Protein AF-A0A0N5D3R9-F1 (afdb_monomer)

pLDDT: mean 76.0, std 21.05, range [36.94, 96.25]

Sequence (72 aa):
MRETQYSEAALPKHAAMRLVYNCNQSLSVRYSRRLLVYEKTRMTNDGEKAYVEKDCYRESSEKSQCDSWNVF

Radius of gyration: 14.33 Å; Cα contacts (8 Å, |Δi|>4): 70; chains: 1; bounding box: 38×29×28 Å

Solvent-accessible surface area (backbone atoms only — not comparable to full-atom values): 5014 Å² total; per-residue (Å²): 131,86,74,79,74,85,54,76,46,50,44,81,43,39,99,36,47,40,83,75,44,80,43,80,44,75,7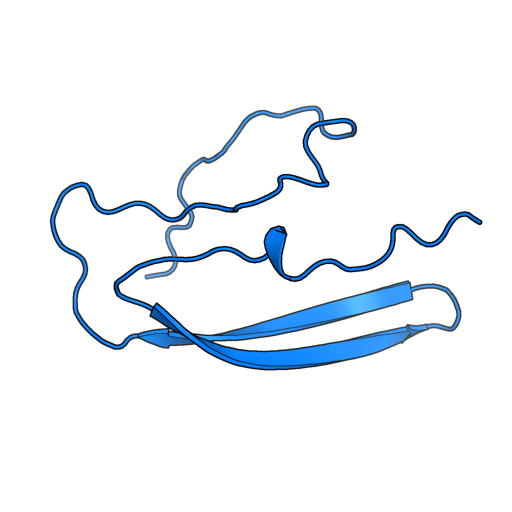8,52,98,90,43,68,48,77,51,76,40,68,44,77,78,51,80,78,60,92,86,70,69,72,47,54,82,38,76,86,55,76,89,77,54,91,75,93,65,94,70,68,90,78,79,123

Structure (mmCIF, N/CA/C/O backbone):
data_AF-A0A0N5D3R9-F1
#
_entry.id   AF-A0A0N5D3R9-F1
#
loop_
_atom_site.group_PDB
_atom_site.id
_atom_site.type_symbol
_atom_site.label_atom_id
_atom_site.label_alt_id
_atom_site.labe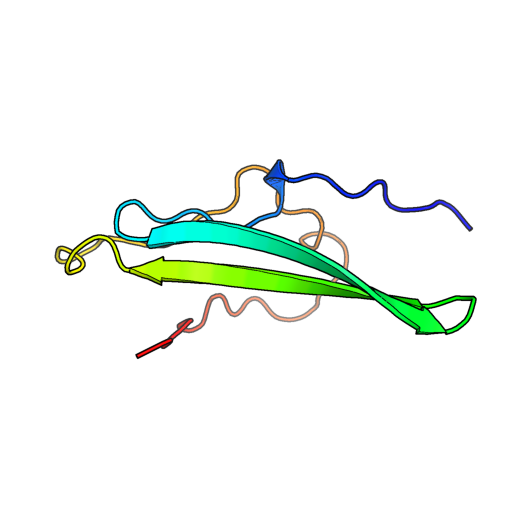l_comp_id
_atom_site.label_asym_id
_atom_site.label_entity_id
_atom_site.label_seq_id
_atom_site.pdbx_PDB_ins_code
_atom_site.Cartn_x
_atom_site.Cartn_y
_atom_site.Cartn_z
_atom_site.occupancy
_atom_site.B_iso_or_equiv
_atom_s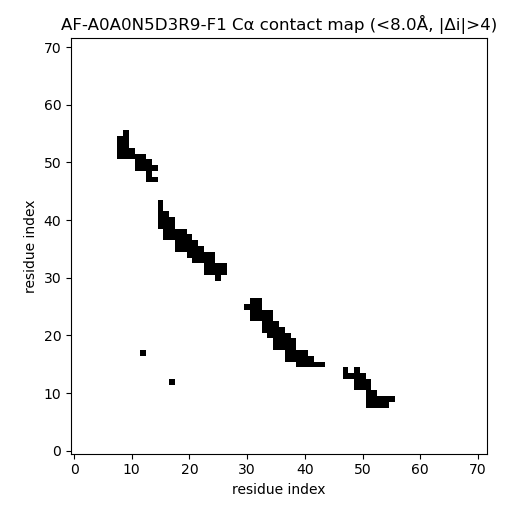ite.auth_seq_id
_atom_site.auth_comp_id
_atom_site.auth_asym_id
_atom_site.auth_atom_id
_atom_site.pdbx_PDB_model_num
ATOM 1 N N . MET A 1 1 ? 24.159 6.448 -12.297 1.00 39.56 1 MET A N 1
ATOM 2 C CA . MET A 1 1 ? 22.824 6.950 -11.903 1.00 39.56 1 MET A CA 1
ATOM 3 C C . MET A 1 1 ? 22.638 6.576 -10.450 1.00 39.56 1 MET A C 1
ATOM 5 O O . MET A 1 1 ? 22.882 5.426 -10.122 1.00 39.56 1 MET A O 1
ATOM 9 N N . ARG A 1 2 ? 22.342 7.540 -9.574 1.00 40.25 2 ARG A N 1
ATOM 10 C CA . ARG A 1 2 ? 22.071 7.250 -8.163 1.00 40.25 2 ARG A CA 1
ATOM 11 C C . ARG A 1 2 ? 20.718 6.540 -8.134 1.00 40.25 2 ARG A C 1
ATOM 13 O O . ARG A 1 2 ? 19.716 7.166 -8.457 1.00 40.25 2 ARG A O 1
ATOM 20 N N . GLU A 1 3 ? 20.707 5.240 -7.861 1.00 45.56 3 GLU A N 1
ATOM 21 C CA . GLU A 1 3 ? 19.466 4.529 -7.571 1.00 45.56 3 GLU A CA 1
ATOM 22 C C . GLU A 1 3 ? 18.867 5.200 -6.335 1.00 45.56 3 GLU A C 1
ATOM 24 O O . GLU A 1 3 ? 19.447 5.157 -5.249 1.00 45.56 3 GLU A O 1
ATOM 29 N N . THR A 1 4 ? 17.755 5.912 -6.503 1.00 58.34 4 THR A N 1
ATOM 30 C CA . THR A 1 4 ? 16.913 6.317 -5.383 1.00 58.34 4 THR A CA 1
ATOM 31 C C . THR A 1 4 ? 16.455 5.027 -4.725 1.00 58.34 4 THR A C 1
ATOM 33 O O . THR A 1 4 ? 15.574 4.332 -5.227 1.00 58.34 4 THR A O 1
ATOM 36 N N . GLN A 1 5 ? 17.157 4.648 -3.657 1.00 67.75 5 GLN A N 1
ATOM 37 C CA . GLN A 1 5 ? 16.947 3.388 -2.969 1.00 67.75 5 GLN A CA 1
ATOM 38 C C . GLN A 1 5 ? 15.482 3.311 -2.545 1.00 67.75 5 GLN A C 1
ATOM 40 O O . GLN A 1 5 ? 14.992 4.153 -1.790 1.00 67.75 5 GLN A O 1
ATOM 45 N N . TYR A 1 6 ? 14.777 2.328 -3.099 1.00 74.75 6 TYR A N 1
ATOM 46 C CA . TYR A 1 6 ? 13.379 2.087 -2.792 1.00 74.75 6 TYR A CA 1
ATOM 47 C C . TYR A 1 6 ? 13.198 1.960 -1.274 1.00 74.75 6 TYR A C 1
ATOM 49 O O . TYR A 1 6 ? 13.930 1.223 -0.613 1.00 74.75 6 TYR A O 1
ATOM 57 N N . SER A 1 7 ? 12.214 2.675 -0.731 1.00 81.81 7 SER A N 1
ATOM 58 C CA . SER A 1 7 ? 11.879 2.637 0.688 1.00 81.81 7 SER A CA 1
ATOM 59 C C . SER A 1 7 ? 10.391 2.390 0.849 1.00 81.81 7 SER A C 1
ATOM 61 O O . SER A 1 7 ? 9.573 3.122 0.294 1.00 81.81 7 SER A O 1
ATOM 63 N N . GLU A 1 8 ? 10.036 1.389 1.653 1.00 84.88 8 GLU A N 1
ATOM 64 C CA . GLU A 1 8 ? 8.633 1.100 1.963 1.00 84.88 8 GLU A CA 1
ATOM 65 C C . GLU A 1 8 ? 7.954 2.222 2.757 1.00 84.88 8 GLU A C 1
ATOM 67 O O . GLU A 1 8 ? 6.731 2.321 2.763 1.00 84.88 8 GLU A O 1
ATOM 72 N N . ALA A 1 9 ? 8.736 3.118 3.365 1.00 85.69 9 ALA A N 1
ATOM 73 C CA . ALA A 1 9 ? 8.223 4.317 4.021 1.00 85.69 9 ALA A CA 1
ATOM 74 C C . ALA A 1 9 ? 7.499 5.266 3.042 1.00 85.69 9 ALA A C 1
ATOM 76 O O . ALA A 1 9 ? 6.681 6.079 3.470 1.00 85.69 9 ALA A O 1
ATOM 77 N N . ALA A 1 10 ? 7.771 5.153 1.737 1.00 84.44 10 ALA A N 1
ATOM 78 C CA . ALA A 1 10 ? 7.079 5.906 0.692 1.00 84.44 10 ALA A CA 1
ATOM 79 C C . ALA A 1 10 ? 5.768 5.249 0.228 1.00 84.44 10 ALA A C 1
ATOM 81 O O . ALA A 1 10 ? 5.069 5.813 -0.612 1.00 84.44 10 ALA A O 1
ATOM 82 N N . LEU A 1 11 ? 5.428 4.062 0.742 1.00 89.06 11 LEU A N 1
ATOM 83 C CA . LEU A 1 11 ? 4.168 3.412 0.405 1.00 89.06 11 LEU A CA 1
ATOM 84 C C . LEU A 1 11 ? 3.001 4.069 1.151 1.00 89.06 11 LEU A C 1
ATOM 86 O O . LEU A 1 11 ? 3.124 4.362 2.344 1.00 89.06 11 LEU A O 1
ATOM 90 N N . PRO A 1 12 ? 1.848 4.250 0.488 1.00 90.56 12 PRO A N 1
ATOM 91 C CA . PRO A 1 12 ? 0.653 4.751 1.143 1.00 90.56 12 PRO A CA 1
ATOM 92 C C . PRO A 1 12 ? 0.147 3.746 2.182 1.00 90.56 12 PRO A C 1
ATOM 94 O O . PRO A 1 12 ? 0.053 2.539 1.936 1.00 90.56 12 PRO A O 1
ATOM 97 N N . LYS A 1 13 ? -0.197 4.264 3.357 1.00 91.06 13 LYS A N 1
ATOM 98 C CA . LYS A 1 13 ? -0.764 3.533 4.488 1.00 91.06 13 LYS A CA 1
ATOM 99 C C . LYS A 1 13 ? -2.155 4.074 4.794 1.00 91.06 13 LYS A C 1
ATOM 101 O O . LYS A 1 13 ? -2.399 5.277 4.711 1.00 91.06 13 LYS A O 1
ATOM 106 N N . HIS A 1 14 ? -3.071 3.177 5.144 1.00 93.75 14 HIS A N 1
ATOM 107 C CA . HIS A 1 14 ? -4.432 3.517 5.545 1.00 93.75 14 HIS A CA 1
ATOM 108 C C . HIS A 1 14 ? -4.964 2.458 6.514 1.00 93.75 14 HIS A C 1
ATOM 110 O O . HIS A 1 14 ? -4.786 1.270 6.272 1.00 93.75 14 HIS A O 1
ATOM 116 N N . ALA A 1 15 ? -5.657 2.853 7.583 1.00 92.25 15 ALA A N 1
ATOM 117 C CA . ALA A 1 15 ? -6.111 1.918 8.620 1.00 92.25 15 ALA A CA 1
ATOM 118 C C . ALA A 1 15 ? -7.153 0.884 8.132 1.00 92.25 15 ALA A C 1
ATOM 120 O O . ALA A 1 15 ? -7.273 -0.197 8.702 1.00 92.25 15 ALA A O 1
ATOM 121 N N . ALA A 1 16 ? -7.910 1.215 7.084 1.00 94.75 16 ALA A N 1
ATOM 122 C CA . ALA A 1 16 ? -8.897 0.332 6.446 1.00 94.75 16 ALA A CA 1
ATOM 123 C C . ALA A 1 16 ? -8.346 -0.528 5.287 1.00 94.75 16 ALA A C 1
ATOM 125 O O . ALA A 1 16 ? -9.111 -1.237 4.632 1.00 94.75 16 ALA A O 1
ATOM 126 N N . MET A 1 17 ? -7.044 -0.441 4.991 1.00 94.69 17 MET A N 1
ATOM 127 C CA . MET A 1 17 ? -6.416 -1.191 3.903 1.00 94.69 17 MET A CA 1
ATOM 128 C C . MET A 1 17 ? -5.150 -1.890 4.378 1.00 94.69 17 MET A C 1
ATOM 130 O O . MET A 1 17 ? -4.371 -1.353 5.160 1.00 94.69 17 MET A O 1
ATOM 134 N N . ARG A 1 18 ? -4.911 -3.087 3.855 1.00 94.94 18 ARG A N 1
ATOM 135 C CA . ARG A 1 18 ? -3.721 -3.880 4.151 1.00 94.94 18 ARG A CA 1
ATOM 136 C C . ARG A 1 18 ? -3.002 -4.213 2.858 1.00 94.94 18 ARG A C 1
ATOM 138 O O . ARG A 1 18 ? -3.606 -4.774 1.952 1.00 94.94 18 ARG A O 1
ATOM 145 N N . LEU A 1 19 ? -1.718 -3.880 2.766 1.00 94.81 19 LEU A N 1
ATOM 146 C CA . LEU A 1 19 ? -0.893 -4.284 1.630 1.00 94.81 19 LEU A CA 1
ATOM 147 C C . LEU A 1 19 ? -0.721 -5.808 1.663 1.00 94.81 19 LEU A C 1
ATOM 149 O O . LEU A 1 19 ? -0.218 -6.350 2.646 1.00 94.81 19 LEU A O 1
ATOM 153 N N . VAL A 1 20 ? -1.150 -6.488 0.603 1.00 96.25 20 VAL A N 1
ATOM 154 C CA . VAL A 1 20 ? -1.060 -7.951 0.472 1.00 96.25 20 VAL A CA 1
ATOM 155 C C . VAL A 1 20 ? 0.005 -8.377 -0.532 1.00 96.25 20 VAL A C 1
ATOM 157 O O . VAL A 1 20 ? 0.645 -9.405 -0.327 1.00 96.25 20 VAL A O 1
ATOM 160 N N . TYR A 1 21 ? 0.266 -7.568 -1.565 1.00 95.69 21 TYR A N 1
ATOM 161 C CA . TYR A 1 21 ? 1.362 -7.809 -2.505 1.00 95.69 21 TYR A CA 1
ATOM 162 C C . TYR A 1 21 ? 2.105 -6.524 -2.858 1.00 95.69 21 TYR A C 1
ATOM 164 O O . TYR A 1 21 ? 1.497 -5.482 -3.092 1.00 95.69 21 TYR A O 1
ATOM 172 N N . ASN A 1 22 ? 3.431 -6.630 -2.943 1.00 93.75 22 ASN A N 1
ATOM 173 C CA . ASN A 1 22 ? 4.337 -5.568 -3.364 1.00 93.75 22 ASN A CA 1
ATOM 174 C C . ASN A 1 22 ? 5.297 -6.113 -4.429 1.00 93.75 22 ASN A C 1
ATOM 176 O O . ASN A 1 22 ? 6.418 -6.535 -4.136 1.00 93.75 22 ASN A O 1
ATOM 180 N N . CYS A 1 23 ? 4.851 -6.134 -5.678 1.00 91.88 23 CYS A N 1
A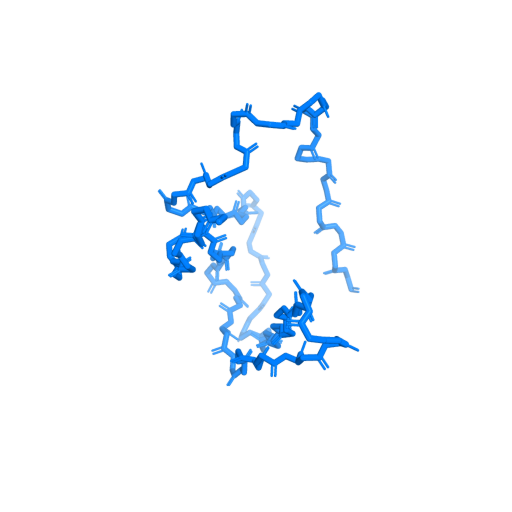TOM 181 C CA . CYS A 1 23 ? 5.591 -6.765 -6.762 1.00 91.88 23 CYS A CA 1
ATOM 182 C C . CYS A 1 23 ? 6.469 -5.751 -7.495 1.00 91.88 23 CYS A C 1
ATOM 184 O O . CYS A 1 23 ? 6.022 -4.653 -7.822 1.00 91.88 23 CYS A O 1
ATOM 186 N N . ASN A 1 24 ? 7.712 -6.128 -7.798 1.00 90.00 24 ASN A N 1
ATOM 187 C CA . ASN A 1 24 ? 8.554 -5.377 -8.724 1.00 90.00 24 ASN A CA 1
ATOM 188 C C . ASN A 1 24 ? 8.368 -5.921 -10.138 1.00 90.00 24 ASN A C 1
ATOM 190 O O . ASN A 1 24 ? 8.632 -7.094 -10.386 1.00 90.00 24 ASN A O 1
ATOM 194 N N . GLN A 1 25 ? 7.939 -5.069 -11.060 1.00 88.56 25 GLN A N 1
ATOM 195 C CA . GLN A 1 25 ? 7.829 -5.403 -12.468 1.00 88.56 25 GLN A CA 1
ATOM 196 C C . GLN A 1 25 ? 8.896 -4.637 -13.248 1.00 88.56 25 GLN A C 1
ATOM 198 O O . GLN A 1 25 ? 8.768 -3.434 -13.491 1.00 88.56 25 GLN A O 1
ATOM 203 N N . SER A 1 26 ? 9.935 -5.347 -13.680 1.00 90.75 26 SER A N 1
ATOM 204 C CA . SER A 1 26 ? 10.891 -4.823 -14.655 1.00 90.75 26 SER A CA 1
ATOM 205 C C . SER A 1 26 ? 10.180 -4.589 -15.989 1.00 90.75 26 SER A C 1
ATOM 207 O O . SER A 1 26 ? 9.567 -5.503 -16.536 1.00 90.75 26 SER A O 1
ATOM 209 N N . LEU A 1 27 ? 10.238 -3.358 -16.499 1.00 87.88 27 LEU A N 1
ATOM 210 C CA . LEU A 1 27 ? 9.669 -2.990 -17.801 1.00 87.88 27 LEU A CA 1
ATOM 211 C C . LEU A 1 27 ? 10.739 -3.017 -18.894 1.00 87.88 27 LEU A C 1
ATOM 213 O O . LEU A 1 27 ? 10.469 -3.379 -20.032 1.00 87.88 27 LEU A O 1
ATOM 217 N N . SER A 1 28 ? 11.962 -2.623 -18.542 1.00 88.44 28 SER A N 1
ATOM 218 C CA . SER A 1 28 ? 13.139 -2.664 -19.408 1.00 88.44 28 SER A CA 1
ATOM 219 C C . SER A 1 28 ? 14.404 -2.759 -18.553 1.00 88.44 28 SER A C 1
ATOM 221 O O . SER A 1 28 ? 14.332 -2.787 -17.326 1.00 88.44 28 SER A O 1
ATOM 223 N N . VAL A 1 29 ? 15.576 -2.720 -19.189 1.00 82.19 29 VAL A N 1
ATOM 224 C CA . VAL A 1 29 ? 16.877 -2.693 -18.498 1.00 82.19 29 VAL A CA 1
ATOM 225 C C . VAL A 1 29 ? 17.033 -1.474 -17.576 1.00 82.19 29 VAL A C 1
ATOM 227 O O . VAL A 1 29 ? 17.747 -1.547 -16.583 1.00 82.19 29 VAL A O 1
ATOM 230 N N . ARG A 1 30 ? 16.377 -0.346 -17.886 1.00 82.69 30 ARG A N 1
ATOM 231 C CA . ARG A 1 30 ? 16.531 0.921 -17.141 1.00 82.69 30 ARG A CA 1
ATOM 232 C C . ARG A 1 30 ? 15.336 1.291 -16.272 1.00 82.69 30 ARG A C 1
ATOM 234 O O . ARG A 1 30 ? 15.452 2.187 -15.443 1.00 82.69 30 ARG A O 1
ATOM 2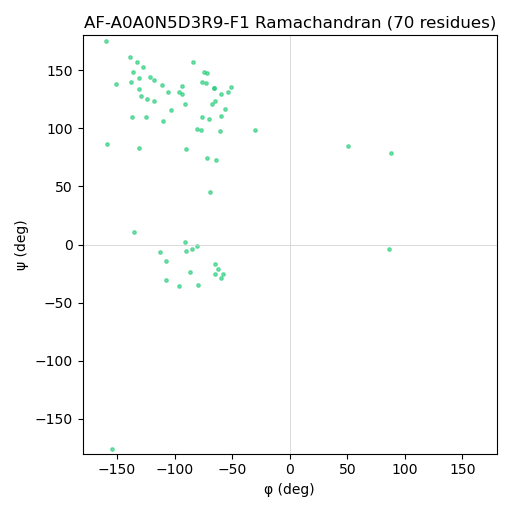41 N N . TYR A 1 31 ? 14.196 0.640 -16.481 1.00 79.94 31 TYR A N 1
ATOM 242 C CA . TYR A 1 31 ? 12.940 1.031 -15.854 1.00 79.94 31 TYR A CA 1
ATOM 243 C C . TYR A 1 31 ? 12.264 -0.172 -15.217 1.00 79.94 31 TYR A C 1
ATOM 245 O O . TYR A 1 31 ? 12.095 -1.223 -15.838 1.00 79.94 31 TYR A O 1
ATOM 253 N N . SER A 1 32 ? 11.811 0.025 -13.989 1.00 87.06 32 SER A N 1
ATOM 254 C CA . SER A 1 32 ? 10.931 -0.891 -13.281 1.00 87.06 32 SER A CA 1
ATOM 255 C C . SER A 1 32 ? 9.793 -0.099 -12.650 1.00 87.06 32 SER A C 1
ATOM 257 O O . SER A 1 32 ? 9.904 1.111 -12.444 1.00 87.06 32 SER A O 1
ATOM 259 N N . ARG A 1 33 ? 8.678 -0.774 -12.386 1.00 87.12 33 ARG A N 1
ATOM 260 C CA . ARG A 1 3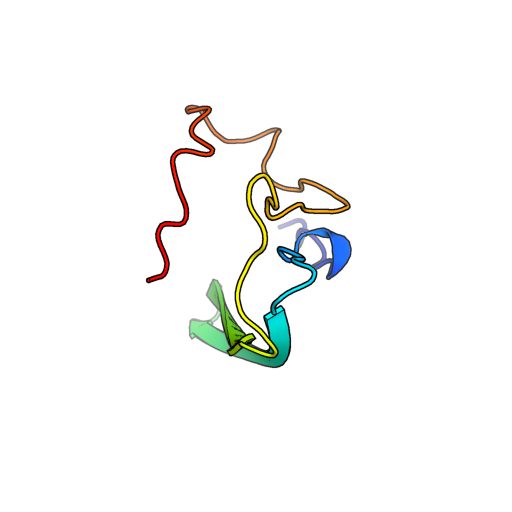3 ? 7.547 -0.224 -11.637 1.00 87.12 33 ARG A CA 1
ATOM 261 C C . ARG A 1 33 ? 7.183 -1.152 -10.491 1.00 87.12 33 ARG A C 1
ATOM 263 O O . ARG A 1 33 ? 7.361 -2.365 -10.594 1.00 87.12 33 ARG A O 1
ATOM 270 N N . ARG A 1 34 ? 6.606 -0.594 -9.431 1.00 87.88 34 ARG A N 1
ATOM 271 C CA . ARG A 1 34 ? 6.009 -1.374 -8.346 1.00 87.88 34 ARG A CA 1
ATOM 272 C C . ARG A 1 34 ? 4.509 -1.524 -8.568 1.00 87.88 34 ARG A C 1
ATOM 274 O O . ARG A 1 34 ? 3.824 -0.544 -8.838 1.00 87.88 34 ARG A O 1
ATOM 281 N N . LEU A 1 35 ? 4.020 -2.754 -8.462 1.00 91.94 35 LEU A N 1
ATOM 282 C CA . LEU A 1 35 ? 2.599 -3.074 -8.413 1.00 91.94 35 LEU A CA 1
ATOM 283 C C . LEU A 1 35 ? 2.238 -3.383 -6.964 1.00 91.94 35 LEU A C 1
ATOM 285 O O . LEU A 1 35 ? 2.747 -4.344 -6.385 1.00 91.94 35 LEU A O 1
ATOM 289 N N . LEU A 1 36 ? 1.380 -2.548 -6.389 1.00 93.12 36 LEU A N 1
ATOM 290 C CA . LEU A 1 36 ? 0.912 -2.685 -5.018 1.00 93.12 36 LEU A CA 1
ATOM 291 C C . LEU A 1 36 ? -0.522 -3.193 -5.042 1.00 93.12 36 LEU A C 1
ATOM 293 O O . LEU A 1 36 ? -1.360 -2.647 -5.758 1.00 93.12 36 LEU A O 1
ATOM 297 N N . VAL A 1 37 ? -0.802 -4.220 -4.252 1.00 94.69 37 VAL A N 1
ATOM 298 C CA . VAL A 1 37 ? -2.150 -4.761 -4.090 1.00 94.69 37 VAL A CA 1
ATOM 299 C C . VAL A 1 37 ? -2.549 -4.588 -2.642 1.00 94.69 37 VAL A C 1
ATOM 301 O O . VAL A 1 37 ? -1.863 -5.083 -1.746 1.00 94.69 37 VAL A O 1
ATOM 304 N N . TYR A 1 38 ? -3.664 -3.901 -2.428 1.00 96.00 38 TYR A N 1
ATOM 305 C CA . TYR A 1 38 ? -4.245 -3.700 -1.112 1.00 96.00 38 TYR A CA 1
ATOM 306 C C . TYR A 1 38 ? -5.546 -4.481 -0.994 1.00 96.00 38 TYR A C 1
ATOM 308 O O . TYR A 1 38 ? -6.376 -4.485 -1.900 1.00 96.00 38 TYR A O 1
ATOM 316 N N . GLU A 1 39 ? -5.724 -5.121 0.150 1.00 95.75 39 GLU A N 1
ATOM 317 C CA . GLU A 1 39 ? -6.987 -5.687 0.582 1.00 95.75 39 GLU A CA 1
ATOM 318 C C . GLU A 1 39 ? -7.712 -4.658 1.449 1.00 95.75 39 GLU A C 1
ATOM 320 O O . GLU A 1 39 ? -7.146 -4.113 2.403 1.00 95.75 39 GLU A O 1
ATOM 325 N N . LYS A 1 40 ? -8.981 -4.403 1.132 1.00 95.56 40 LYS A N 1
ATOM 326 C CA . LYS A 1 40 ? -9.861 -3.600 1.976 1.00 95.56 40 LYS A CA 1
ATOM 327 C C . LYS A 1 40 ? -10.302 -4.448 3.167 1.00 95.56 40 LYS A C 1
ATOM 329 O O . LYS A 1 40 ? -11.077 -5.383 3.005 1.00 95.56 40 LYS A O 1
ATOM 334 N N . THR A 1 41 ? -9.806 -4.125 4.359 1.00 94.88 41 THR A N 1
ATOM 335 C CA . THR A 1 41 ? -10.072 -4.907 5.579 1.00 94.88 41 THR A CA 1
ATOM 336 C C . THR A 1 41 ? -11.359 -4.486 6.281 1.00 94.88 41 THR A C 1
ATOM 338 O O . THR A 1 41 ? -11.941 -5.270 7.026 1.00 94.88 41 THR A O 1
ATOM 341 N N . ARG A 1 42 ? -11.810 -3.247 6.055 1.00 94.44 42 ARG A N 1
ATOM 342 C CA . ARG A 1 42 ? -13.060 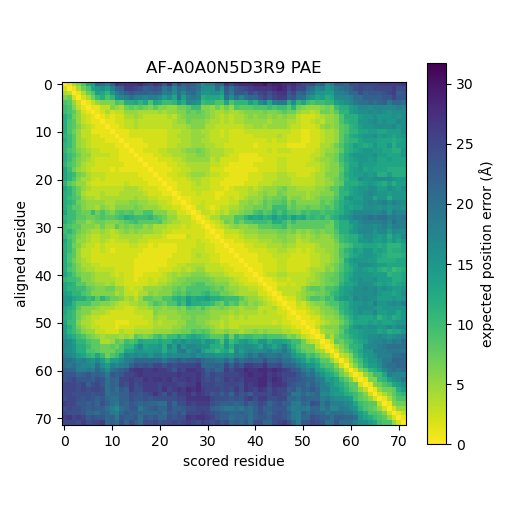-2.699 6.595 1.00 94.44 42 ARG A CA 1
ATOM 343 C C . ARG A 1 42 ? -13.533 -1.490 5.792 1.00 94.44 42 ARG A C 1
ATOM 345 O O . ARG A 1 42 ? -12.842 -1.003 4.898 1.00 94.44 42 ARG A O 1
ATOM 352 N N . MET A 1 43 ? -14.708 -0.977 6.140 1.00 93.12 43 MET A N 1
ATOM 353 C CA . MET A 1 43 ? -15.153 0.334 5.673 1.00 93.12 43 MET A CA 1
ATOM 354 C C . MET A 1 43 ? -14.362 1.453 6.359 1.00 93.12 43 MET A C 1
ATOM 356 O O . MET A 1 43 ? -13.906 1.312 7.499 1.00 93.12 43 MET A O 1
ATOM 360 N N . THR A 1 44 ? -14.163 2.544 5.627 1.00 89.38 44 THR A N 1
ATOM 361 C CA . THR A 1 44 ? -13.516 3.760 6.122 1.00 89.38 44 THR A CA 1
ATOM 362 C C . THR A 1 44 ? -14.456 4.492 7.067 1.00 89.38 44 THR A C 1
ATOM 364 O O . THR A 1 44 ? -15.649 4.591 6.781 1.00 89.38 44 THR A O 1
ATOM 367 N N . ASN A 1 45 ? -13.920 5.021 8.163 1.00 90.94 45 ASN A N 1
ATOM 368 C CA . ASN A 1 45 ? -14.663 5.963 8.997 1.00 90.94 45 ASN A CA 1
ATOM 369 C C . ASN A 1 45 ? -14.529 7.379 8.426 1.00 90.94 45 ASN A C 1
ATOM 371 O O . ASN A 1 45 ? -13.555 7.688 7.733 1.00 90.94 45 ASN A O 1
ATOM 375 N N . ASP A 1 46 ? -15.482 8.247 8.750 1.00 88.19 46 ASP A N 1
ATOM 376 C CA . ASP A 1 46 ? -15.445 9.638 8.309 1.00 88.19 46 ASP A CA 1
ATOM 377 C C . ASP A 1 46 ? -14.180 10.343 8.815 1.00 88.19 46 ASP A C 1
ATOM 379 O O . ASP A 1 46 ? -13.828 10.287 9.994 1.00 88.19 46 ASP A O 1
ATOM 383 N N . GLY A 1 47 ? -13.475 11.003 7.895 1.00 86.81 47 GLY A N 1
ATOM 384 C CA . GLY A 1 47 ? -12.239 11.729 8.189 1.00 86.81 47 GLY A CA 1
ATOM 385 C C . GLY A 1 47 ? -10.959 10.888 8.157 1.00 86.81 47 GLY A C 1
ATOM 386 O O . GLY A 1 47 ? -9.876 11.465 8.269 1.00 86.81 47 GLY A O 1
ATOM 387 N N . GLU A 1 48 ? -11.039 9.567 7.952 1.00 89.12 48 GLU A N 1
ATOM 388 C CA . GLU A 1 48 ? -9.848 8.748 7.704 1.00 89.12 48 GLU A CA 1
ATOM 389 C C . GLU A 1 48 ? -9.189 9.137 6.371 1.00 89.12 48 GLU A C 1
ATOM 391 O O . GLU A 1 48 ? -9.855 9.340 5.355 1.00 89.12 48 GLU A O 1
ATOM 396 N N . LYS A 1 49 ? -7.858 9.275 6.381 1.00 88.25 49 LYS A N 1
ATOM 397 C CA . LYS A 1 49 ? -7.059 9.649 5.208 1.00 88.25 49 LYS A CA 1
ATOM 398 C C . LYS A 1 49 ? -5.817 8.781 5.107 1.00 88.25 49 LYS A C 1
ATOM 400 O O . LYS A 1 49 ? -5.254 8.352 6.115 1.00 88.25 49 LYS A O 1
ATOM 405 N N . ALA A 1 50 ? -5.383 8.538 3.874 1.00 89.19 50 ALA A N 1
ATOM 406 C CA . ALA A 1 50 ? -4.136 7.835 3.621 1.00 89.19 50 ALA A CA 1
ATOM 407 C C . ALA A 1 50 ? -2.943 8.751 3.919 1.00 89.19 50 ALA A C 1
ATOM 409 O O . ALA A 1 50 ? -3.022 9.967 3.736 1.00 89.19 50 ALA A O 1
ATOM 410 N N . TYR A 1 51 ? -1.836 8.161 4.359 1.00 88.88 51 TYR A N 1
ATOM 411 C CA . TYR A 1 51 ? -0.593 8.876 4.637 1.00 88.88 51 TYR A CA 1
ATOM 412 C C . TYR A 1 51 ? 0.620 8.084 4.144 1.00 88.88 51 TYR A C 1
ATOM 414 O O . TYR A 1 51 ? 0.539 6.879 3.920 1.00 88.88 51 TYR A O 1
ATOM 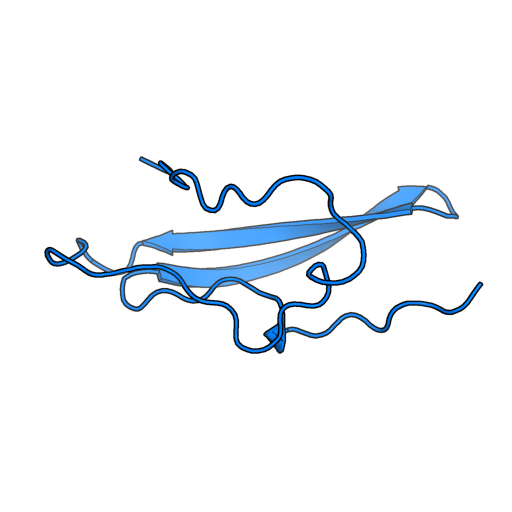422 N N . VAL A 1 52 ? 1.750 8.765 3.983 1.00 89.12 52 VAL A N 1
ATOM 423 C CA . VAL A 1 52 ? 3.064 8.166 3.703 1.00 89.12 52 VAL A CA 1
ATOM 424 C C . VAL A 1 52 ? 4.023 8.578 4.816 1.00 89.12 52 VAL A C 1
ATOM 426 O O . VAL A 1 52 ? 3.917 9.685 5.340 1.00 89.12 52 VAL A O 1
ATOM 429 N N . GLU A 1 53 ? 4.941 7.701 5.215 1.00 85.56 53 GLU A N 1
ATOM 430 C CA . GLU A 1 53 ? 5.891 7.997 6.302 1.00 85.56 53 GLU A CA 1
ATOM 431 C C . GLU A 1 53 ? 7.060 8.852 5.818 1.00 85.56 53 GLU A C 1
ATOM 433 O O . GLU A 1 53 ? 7.551 9.717 6.542 1.00 85.56 53 GLU A O 1
ATOM 438 N N . LYS A 1 54 ? 7.494 8.629 4.577 1.00 81.00 54 LYS A N 1
ATOM 439 C CA . LYS A 1 54 ? 8.535 9.413 3.926 1.00 81.00 54 LYS A CA 1
ATOM 440 C C . LYS A 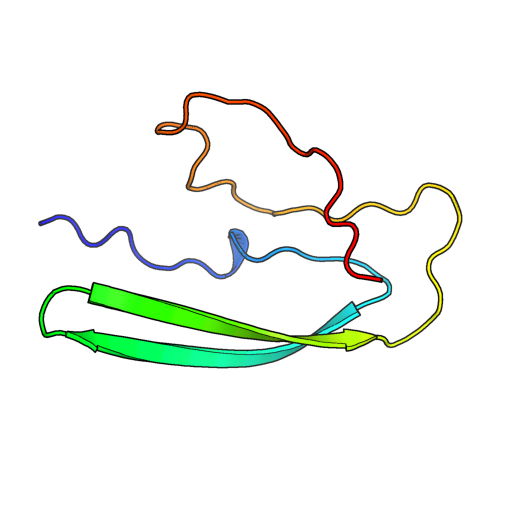1 54 ? 8.125 9.715 2.497 1.00 81.00 54 LYS A C 1
ATOM 442 O O . LYS A 1 54 ? 8.121 8.836 1.641 1.00 81.00 54 LYS A O 1
ATOM 447 N N . ASP A 1 55 ? 7.818 10.977 2.242 1.00 69.06 55 ASP A N 1
ATOM 448 C CA . ASP A 1 55 ? 7.547 11.447 0.891 1.00 69.06 55 ASP A CA 1
ATOM 449 C C . ASP A 1 55 ? 8.869 11.620 0.127 1.00 69.06 55 ASP A C 1
ATOM 451 O O . ASP A 1 55 ? 9.589 12.604 0.295 1.00 69.06 55 ASP A O 1
ATOM 455 N N . CYS A 1 56 ? 9.208 10.623 -0.688 1.00 61.94 56 CYS A N 1
ATOM 456 C CA . CYS A 1 56 ? 10.399 10.635 -1.538 1.00 61.94 56 CYS A CA 1
ATOM 457 C C . CYS A 1 56 ? 10.215 11.443 -2.840 1.00 61.94 56 CYS A C 1
ATOM 459 O O . CYS A 1 56 ? 11.161 11.526 -3.621 1.00 61.94 56 CYS A O 1
ATOM 461 N N . TYR A 1 57 ? 9.032 12.019 -3.092 1.00 58.59 57 TYR A N 1
ATOM 462 C CA . TYR A 1 57 ? 8.691 12.734 -4.332 1.00 58.59 57 TYR A CA 1
ATOM 463 C C . TYR A 1 57 ? 8.486 14.242 -4.133 1.00 58.59 57 TYR A C 1
ATOM 465 O O . TYR A 1 57 ? 8.381 14.993 -5.109 1.00 58.59 57 TYR A O 1
ATOM 473 N N . ARG A 1 58 ? 8.506 14.700 -2.877 1.00 53.72 58 ARG A N 1
ATOM 474 C CA . ARG A 1 58 ? 8.297 16.099 -2.482 1.00 53.72 58 ARG A CA 1
ATOM 475 C C . ARG A 1 58 ? 9.283 17.094 -3.105 1.00 53.72 58 ARG A C 1
ATOM 477 O O . ARG A 1 58 ? 8.945 18.260 -3.256 1.00 53.72 58 ARG A O 1
ATOM 484 N N . GLU A 1 59 ? 10.482 16.647 -3.479 1.00 50.91 59 GLU A N 1
ATOM 485 C CA . GLU A 1 59 ? 11.528 17.511 -4.053 1.00 50.91 59 GLU A CA 1
ATOM 486 C C . GLU A 1 59 ? 11.489 17.622 -5.589 1.00 50.91 59 GLU A C 1
ATOM 488 O O . GLU A 1 59 ? 12.261 18.390 -6.154 1.00 50.91 59 GLU A O 1
ATOM 493 N N . SER A 1 60 ? 10.624 16.878 -6.294 1.00 49.25 60 SER A N 1
ATOM 494 C CA . SER A 1 60 ? 10.684 16.803 -7.770 1.00 49.25 60 SER A CA 1
ATOM 495 C C . SER A 1 60 ? 9.353 16.927 -8.514 1.00 49.25 60 SER A C 1
ATOM 497 O O . SER A 1 60 ? 9.328 16.725 -9.726 1.00 49.25 60 SER A O 1
ATOM 499 N N . SER A 1 61 ? 8.257 17.314 -7.858 1.00 41.00 61 SER A N 1
ATOM 500 C CA . SER A 1 61 ? 6.979 17.507 -8.553 1.00 41.00 61 SER A CA 1
ATOM 501 C C . SER A 1 61 ? 6.394 18.899 -8.331 1.00 41.00 61 SER A C 1
ATOM 503 O O . SER A 1 61 ? 5.896 19.246 -7.262 1.00 41.00 61 SER A O 1
ATOM 505 N N . GLU A 1 62 ? 6.409 19.700 -9.399 1.00 43.12 62 GLU A N 1
ATOM 506 C CA . GLU A 1 62 ? 5.327 20.648 -9.623 1.00 43.12 62 GLU A CA 1
ATOM 507 C C . GLU A 1 62 ? 3.998 19.887 -9.519 1.00 43.12 62 GLU A C 1
ATOM 509 O O . GLU A 1 62 ? 3.836 18.818 -10.110 1.00 43.12 62 GLU A O 1
ATOM 514 N N . LYS A 1 63 ? 3.052 20.505 -8.806 1.00 39.53 63 LYS A N 1
ATOM 515 C CA . LYS A 1 63 ? 1.677 20.064 -8.519 1.00 39.53 63 LYS A CA 1
ATOM 516 C C . LYS A 1 63 ? 1.529 19.189 -7.277 1.00 39.53 63 LYS A C 1
ATOM 518 O O . LYS A 1 63 ? 1.266 17.993 -7.317 1.00 39.53 63 LYS A O 1
ATOM 523 N N . SER A 1 64 ? 1.534 19.904 -6.154 1.00 45.44 64 SER A N 1
ATOM 524 C CA . SER A 1 64 ? 0.519 19.792 -5.108 1.00 45.44 64 SER A CA 1
ATOM 525 C C . SER A 1 64 ? -0.840 19.394 -5.691 1.00 45.44 64 SER A C 1
ATOM 527 O O . SER A 1 64 ? -1.570 20.239 -6.194 1.00 45.44 64 SER A O 1
ATOM 529 N N . GLN A 1 65 ? -1.175 18.115 -5.623 1.00 39.06 65 GLN A N 1
ATOM 530 C CA . GLN A 1 65 ? -2.553 17.650 -5.604 1.00 39.06 65 GLN A CA 1
ATOM 531 C C . GLN A 1 65 ? -2.541 16.256 -4.991 1.00 39.06 65 GLN A C 1
ATOM 533 O O . GLN A 1 65 ? -2.527 15.232 -5.666 1.00 39.06 65 GLN A O 1
ATOM 538 N N . CYS A 1 66 ? -2.615 16.226 -3.663 1.00 41.94 66 CYS A N 1
ATOM 539 C CA . CYS A 1 66 ? -3.270 15.136 -2.950 1.00 41.94 66 CYS A CA 1
ATOM 540 C C . CYS A 1 66 ? -4.785 15.218 -3.216 1.00 41.94 66 CYS A C 1
ATOM 542 O O . CYS A 1 66 ? -5.584 15.168 -2.284 1.00 41.94 66 CYS A O 1
ATOM 544 N N . ASP A 1 67 ? -5.189 15.427 -4.469 1.00 36.94 67 ASP A N 1
ATOM 545 C CA . ASP A 1 67 ? -6.586 15.420 -4.840 1.00 36.94 67 ASP A CA 1
ATOM 546 C C . ASP A 1 67 ? -6.964 13.970 -4.983 1.00 36.94 67 ASP A C 1
ATOM 548 O O . ASP A 1 67 ? -6.663 13.313 -5.972 1.00 36.94 67 ASP A O 1
ATOM 552 N N . SER A 1 68 ? -7.586 13.495 -3.908 1.00 40.62 68 SER A N 1
ATOM 553 C CA . SER A 1 68 ? -8.541 12.410 -3.946 1.00 40.62 68 SER A CA 1
ATOM 554 C C . SER A 1 68 ? -8.019 11.183 -4.696 1.00 40.62 68 SER A C 1
ATOM 556 O O . SER A 1 68 ? -8.344 10.935 -5.856 1.00 40.62 68 SER A O 1
ATOM 558 N N . TRP A 1 69 ? -7.281 10.335 -3.977 1.00 40.50 69 TRP A N 1
ATOM 559 C CA . TRP A 1 69 ? -7.288 8.908 -4.288 1.00 40.50 69 TRP A CA 1
ATOM 560 C C . TRP A 1 69 ? -8.711 8.377 -4.030 1.00 40.50 69 TRP A C 1
ATOM 562 O O . TRP A 1 69 ? -8.963 7.698 -3.040 1.00 40.50 69 TRP A O 1
ATOM 572 N N . ASN A 1 70 ? -9.658 8.728 -4.904 1.00 39.28 70 ASN A N 1
ATOM 573 C CA . ASN A 1 70 ? -10.935 8.047 -5.059 1.00 39.28 70 ASN A CA 1
ATOM 574 C C . ASN A 1 70 ? -10.636 6.708 -5.732 1.00 39.28 70 ASN A C 1
ATOM 576 O O . ASN A 1 70 ? -10.858 6.520 -6.924 1.00 39.28 70 ASN A O 1
ATOM 580 N N . VAL A 1 71 ? -10.080 5.784 -4.955 1.00 38.53 71 VAL A N 1
ATOM 581 C CA . VAL A 1 71 ? -10.186 4.363 -5.261 1.00 38.53 71 VAL A CA 1
ATOM 582 C C . VAL A 1 71 ? -11.449 3.898 -4.546 1.00 38.53 71 VAL A C 1
ATOM 584 O O . VAL A 1 71 ? -11.404 3.450 -3.400 1.00 38.53 71 VAL A O 1
ATOM 587 N N . PHE A 1 72 ? -12.583 4.146 -5.203 1.00 38.00 72 PHE A N 1
ATOM 588 C CA . PHE A 1 72 ? -13.811 3.395 -4.963 1.00 38.00 72 PHE A CA 1
ATOM 589 C C . PHE A 1 72 ? -13.710 2.053 -5.683 1.00 38.00 72 PHE A C 1
ATOM 591 O O . PHE A 1 72 ? -13.237 2.052 -6.843 1.00 38.00 72 PHE A O 1
#

Organism: Thelazia callipaeda (NCBI:txid103827)

Foldseek 3Di:
DPPPPDDCLQPKDFPQKDWPDWDWADPDPVDIDTDTDIDRNDDDDPPTDIDGRDNPCVVPDDDDDPPDPPPD

Secondary structure (DSSP, 8-state):
-------GGGS-B-TTEEEEEEEEEE-SSS-EEEEEEEEE-SPPPTT---B-SS-SSTTT-S----------

Nearest PDB structures (foldseek):
  7ulb-assembly3_C  TM=3.859E-01  e=2.609E+00  Dendraspis polylepis polylepis
  7ulb-assembly4_D  TM=4.024E-01  e=4.093E+00  Dendraspis polylepis polylepis
  3ob9-assembly4_D  TM=3.960E-01  e=8.304E+00  Homo sapiens

Mean predicted aligned error: 10.14 Å